Protein AF-A0A519LJN2-F1 (afdb_monomer_lite)

Structure (mmCIF, N/CA/C/O backbone):
data_AF-A0A519LJN2-F1
#
_entry.id   AF-A0A519LJN2-F1
#
loop_
_atom_site.group_PDB
_atom_site.id
_atom_site.type_symbol
_atom_site.label_atom_id
_atom_site.label_alt_id
_atom_site.label_comp_id
_atom_site.label_asym_id
_atom_site.label_entity_id
_atom_site.label_seq_id
_atom_site.pdbx_PDB_ins_code
_atom_site.Cartn_x
_atom_site.Cartn_y
_atom_site.Cartn_z
_atom_site.occupancy
_atom_site.B_iso_or_equiv
_atom_site.auth_seq_id
_atom_site.auth_comp_id
_atom_site.auth_asym_id
_atom_site.auth_atom_id
_atom_site.pdbx_PDB_model_num
ATOM 1 N N . MET A 1 1 ? 4.379 11.701 -4.597 1.00 75.94 1 MET A N 1
ATOM 2 C CA . MET A 1 1 ? 5.854 11.558 -4.700 1.00 75.94 1 MET A CA 1
ATOM 3 C C . MET A 1 1 ? 6.206 10.820 -5.997 1.00 75.94 1 MET A C 1
ATOM 5 O O . MET A 1 1 ? 5.349 10.102 -6.510 1.00 75.94 1 MET A O 1
ATOM 9 N N . VAL A 1 2 ? 7.403 11.020 -6.559 1.00 85.44 2 VAL A N 1
ATOM 10 C CA . VAL A 1 2 ? 7.929 10.294 -7.739 1.00 85.44 2 VAL A CA 1
ATOM 11 C C . VAL A 1 2 ? 9.341 9.817 -7.400 1.00 85.44 2 VAL A C 1
ATOM 13 O O . VAL A 1 2 ? 10.089 10.560 -6.765 1.00 85.44 2 VAL A O 1
ATOM 16 N N . TYR A 1 3 ? 9.706 8.601 -7.812 1.00 92.69 3 TYR A N 1
ATOM 17 C CA . TYR A 1 3 ? 11.003 7.995 -7.499 1.00 92.69 3 TYR A CA 1
ATOM 18 C C . TYR A 1 3 ? 11.861 7.794 -8.744 1.00 92.69 3 TYR A C 1
ATOM 20 O O . TYR A 1 3 ? 11.364 7.599 -9.848 1.00 92.69 3 TYR A O 1
ATOM 28 N N . SER A 1 4 ? 13.179 7.798 -8.543 1.00 90.88 4 SER A N 1
ATOM 29 C CA . SER A 1 4 ? 14.173 7.634 -9.611 1.00 90.88 4 SER A CA 1
ATOM 30 C C . SER A 1 4 ? 14.396 6.185 -10.058 1.00 90.88 4 SER A C 1
ATOM 32 O O . SER A 1 4 ? 15.115 5.966 -11.027 1.00 90.88 4 SER A O 1
ATOM 34 N N . SER A 1 5 ? 13.834 5.185 -9.369 1.00 93.12 5 SER A N 1
ATOM 35 C CA . SER A 1 5 ? 14.003 3.775 -9.741 1.00 93.12 5 SER A CA 1
ATOM 36 C C . SER A 1 5 ? 12.831 2.895 -9.305 1.00 93.12 5 SER A C 1
ATOM 38 O O . SER A 1 5 ? 12.086 3.234 -8.381 1.00 93.12 5 SER A O 1
ATOM 40 N N . ILE A 1 6 ? 12.707 1.724 -9.944 1.00 94.38 6 ILE A N 1
ATOM 41 C CA . ILE A 1 6 ? 11.724 0.692 -9.578 1.00 94.38 6 ILE A CA 1
ATOM 42 C C . ILE A 1 6 ? 11.930 0.254 -8.124 1.00 94.38 6 ILE A C 1
ATOM 44 O O . ILE A 1 6 ? 10.975 0.276 -7.358 1.00 94.38 6 ILE A O 1
ATOM 48 N N . SER A 1 7 ? 13.166 -0.048 -7.706 1.00 94.25 7 SER A N 1
ATOM 49 C CA . SER A 1 7 ? 13.447 -0.488 -6.330 1.00 94.25 7 SER A CA 1
ATOM 50 C C . SER A 1 7 ? 13.048 0.554 -5.281 1.00 94.25 7 SER A C 1
ATOM 52 O O . SER A 1 7 ? 12.453 0.194 -4.271 1.00 94.25 7 SER A O 1
ATOM 54 N N . LYS A 1 8 ? 13.301 1.849 -5.529 1.00 93.69 8 LYS A N 1
ATOM 55 C CA . LYS A 1 8 ? 12.856 2.928 -4.625 1.00 93.69 8 LYS A CA 1
ATOM 56 C C . LYS A 1 8 ? 11.333 3.043 -4.577 1.00 93.69 8 LYS A C 1
ATOM 58 O O . LYS A 1 8 ? 10.774 3.284 -3.515 1.00 93.69 8 LYS A O 1
ATOM 63 N N . THR A 1 9 ? 10.673 2.847 -5.717 1.00 95.81 9 THR A N 1
ATOM 64 C CA . THR A 1 9 ? 9.207 2.858 -5.787 1.00 95.81 9 THR A CA 1
ATOM 65 C C . THR A 1 9 ? 8.611 1.683 -5.007 1.00 95.81 9 THR A C 1
ATOM 67 O O . THR A 1 9 ? 7.670 1.878 -4.248 1.00 95.81 9 THR A O 1
ATOM 70 N N . LEU A 1 10 ? 9.182 0.480 -5.139 1.00 95.75 10 LEU A N 1
ATOM 71 C CA . LEU A 1 10 ? 8.754 -0.709 -4.394 1.00 95.75 10 LEU A CA 1
ATOM 72 C C . LEU A 1 10 ? 8.969 -0.558 -2.885 1.00 95.75 10 LEU A C 1
ATOM 74 O O . LEU A 1 10 ? 8.069 -0.892 -2.120 1.00 95.75 10 LEU A O 1
ATOM 78 N N . LEU A 1 11 ? 10.118 -0.015 -2.464 1.00 95.44 11 LEU A N 1
ATOM 79 C CA . LEU A 1 11 ? 10.386 0.263 -1.052 1.00 95.44 11 LEU A CA 1
ATOM 80 C C . LEU A 1 11 ? 9.344 1.222 -0.472 1.00 95.44 11 LEU A C 1
ATOM 82 O O . LEU A 1 11 ? 8.806 0.955 0.593 1.00 95.44 11 LEU A O 1
ATOM 86 N N . HIS A 1 12 ? 8.995 2.286 -1.196 1.00 95.06 12 HIS A N 1
ATOM 87 C CA . HIS A 1 12 ? 7.967 3.221 -0.737 1.00 95.06 12 HIS A CA 1
ATOM 88 C C . HIS A 1 12 ? 6.575 2.587 -0.629 1.00 95.06 12 HIS A C 1
ATOM 90 O O . HIS A 1 12 ? 5.853 2.854 0.332 1.00 95.06 12 HIS A O 1
ATOM 96 N N . ILE A 1 13 ? 6.187 1.739 -1.592 1.00 96.25 13 ILE A N 1
ATOM 97 C CA . ILE A 1 13 ? 4.922 0.991 -1.498 1.00 96.25 13 ILE A CA 1
ATOM 98 C C . ILE A 1 13 ? 4.939 0.128 -0.232 1.00 96.25 13 ILE A C 1
ATOM 100 O O . ILE A 1 13 ? 3.992 0.186 0.545 1.00 96.25 13 ILE A O 1
ATOM 104 N N . TRP A 1 14 ? 6.032 -0.599 0.009 1.00 96.38 14 TRP A N 1
ATOM 105 C CA . TRP A 1 14 ? 6.181 -1.439 1.194 1.00 96.38 14 TRP A CA 1
ATOM 106 C C . TRP A 1 14 ? 6.105 -0.637 2.498 1.00 96.38 14 TRP A C 1
ATOM 108 O O . TRP A 1 14 ? 5.337 -0.989 3.386 1.00 96.38 14 TRP A O 1
ATOM 118 N N . GLU A 1 15 ? 6.845 0.466 2.623 1.00 95.00 15 GLU A N 1
ATOM 119 C CA . GLU A 1 15 ? 6.785 1.317 3.820 1.00 95.00 15 GLU A CA 1
ATOM 120 C C . GLU A 1 15 ? 5.384 1.880 4.060 1.00 95.00 15 GLU A C 1
ATOM 122 O O . GLU A 1 15 ? 4.961 2.011 5.207 1.00 95.00 15 GLU A O 1
ATOM 127 N N . THR A 1 16 ? 4.658 2.186 2.985 1.00 94.25 16 THR A N 1
ATOM 128 C CA . THR A 1 16 ? 3.276 2.649 3.086 1.00 94.25 16 THR A CA 1
ATOM 129 C C . THR A 1 16 ? 2.352 1.533 3.580 1.00 94.25 16 THR A C 1
ATOM 131 O O . THR A 1 16 ? 1.523 1.792 4.447 1.00 94.25 16 THR A O 1
ATOM 134 N N . GLU A 1 17 ? 2.493 0.300 3.080 1.00 95.81 17 GLU A N 1
ATOM 135 C CA . GLU A 1 17 ? 1.712 -0.852 3.563 1.00 95.81 17 GLU A CA 1
ATOM 136 C C . GLU A 1 17 ? 1.995 -1.150 5.043 1.00 95.81 17 GLU A C 1
ATOM 138 O O . GLU A 1 17 ? 1.054 -1.318 5.817 1.00 95.81 17 GLU A O 1
ATOM 143 N N . GLU A 1 18 ? 3.260 -1.116 5.469 1.00 95.44 18 GLU A N 1
ATOM 144 C CA . GLU A 1 18 ? 3.644 -1.321 6.874 1.00 95.44 18 GLU A CA 1
ATOM 145 C C . GLU A 1 18 ? 3.102 -0.219 7.793 1.00 95.44 18 GLU A C 1
ATOM 147 O O . GLU A 1 18 ? 2.663 -0.509 8.904 1.00 95.44 18 GLU A O 1
ATOM 152 N N . TYR A 1 19 ? 3.107 1.036 7.334 1.00 94.00 19 TYR A N 1
ATOM 153 C CA . TYR A 1 19 ? 2.519 2.151 8.074 1.00 94.00 19 TYR A CA 1
ATOM 154 C C . TYR A 1 19 ? 1.015 1.952 8.282 1.00 94.00 19 TYR A C 1
ATOM 156 O O . TYR A 1 19 ? 0.521 2.054 9.401 1.00 94.00 19 TYR A O 1
ATOM 164 N N . TRP A 1 20 ? 0.273 1.631 7.221 1.00 93.38 20 TRP A N 1
ATOM 165 C CA . TRP A 1 20 ? -1.170 1.426 7.345 1.00 93.38 20 TRP A CA 1
ATOM 166 C C . TRP A 1 20 ? -1.511 0.182 8.154 1.00 93.38 20 TRP A C 1
ATOM 168 O O . TRP A 1 20 ? -2.432 0.228 8.964 1.00 93.38 20 TRP A O 1
ATOM 178 N N . TYR A 1 21 ? -0.739 -0.896 8.013 1.00 94.69 21 TYR A N 1
ATOM 179 C CA . TYR A 1 21 ? -0.868 -2.056 8.888 1.00 94.69 21 TYR A CA 1
ATOM 180 C C . TYR A 1 21 ? -0.691 -1.664 10.359 1.00 94.69 21 TYR A C 1
ATOM 182 O O . TYR A 1 21 ? -1.496 -2.073 11.190 1.00 94.69 21 TYR A O 1
ATOM 190 N N . SER A 1 22 ? 0.306 -0.837 10.689 1.00 93.31 22 SER A N 1
ATOM 191 C CA . SER A 1 22 ? 0.541 -0.422 12.075 1.00 93.31 22 SER A CA 1
ATOM 192 C C . SER A 1 22 ? -0.604 0.418 12.640 1.00 93.31 22 SER A C 1
ATOM 194 O O . SER A 1 22 ? -0.908 0.309 13.823 1.00 93.31 22 SER A O 1
ATOM 196 N N . VAL A 1 23 ? -1.242 1.250 11.811 1.00 91.06 23 VAL A N 1
ATOM 197 C CA . VAL A 1 23 ? -2.428 2.023 12.205 1.00 91.06 23 VAL A CA 1
ATOM 198 C C . VAL A 1 23 ? -3.589 1.085 12.535 1.00 91.06 23 VAL A C 1
ATOM 200 O O . VAL A 1 23 ? -4.243 1.275 13.553 1.00 91.06 23 VAL A O 1
ATOM 203 N N . ILE A 1 24 ? -3.823 0.060 11.710 1.00 91.31 24 ILE A N 1
ATOM 204 C CA . ILE A 1 24 ? -4.936 -0.887 11.893 1.00 91.31 24 ILE A CA 1
ATOM 205 C C . ILE A 1 24 ? -4.688 -1.811 13.087 1.00 91.31 24 ILE A C 1
ATOM 207 O O . ILE A 1 24 ? -5.586 -2.057 13.883 1.00 91.31 24 ILE A O 1
ATOM 211 N N . ALA A 1 25 ? -3.467 -2.327 13.208 1.00 90.38 25 ALA A N 1
ATOM 212 C CA . ALA A 1 25 ? -3.072 -3.256 14.261 1.00 90.38 25 ALA A CA 1
ATOM 213 C C . ALA A 1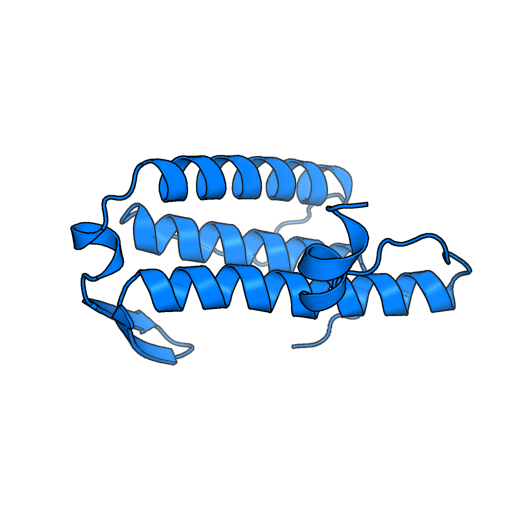 25 ? -2.677 -2.552 15.573 1.00 90.38 25 ALA A C 1
ATOM 215 O O . ALA A 1 25 ? -2.267 -3.224 16.518 1.00 90.38 25 ALA A O 1
ATOM 216 N N . GLU A 1 26 ? -2.751 -1.217 15.614 1.00 89.81 26 GLU A N 1
ATOM 217 C CA . GLU A 1 26 ? -2.333 -0.373 16.740 1.00 89.81 26 GLU A CA 1
ATOM 218 C C . GLU A 1 26 ? -0.895 -0.677 17.220 1.00 89.81 26 GLU A C 1
ATOM 220 O O . GLU A 1 26 ? -0.588 -0.681 18.414 1.00 89.81 26 GLU A O 1
ATOM 225 N N . THR A 1 27 ? 0.019 -0.936 16.279 1.00 90.25 27 THR A N 1
ATOM 226 C CA . THR A 1 27 ? 1.435 -1.216 16.562 1.00 90.25 27 THR A CA 1
ATOM 227 C C . THR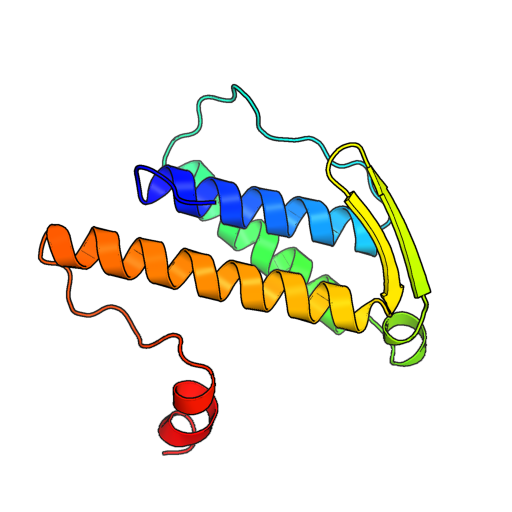 A 1 27 ? 2.331 -0.019 16.253 1.00 90.25 27 THR A C 1
ATOM 229 O O . THR A 1 27 ? 1.978 0.887 15.499 1.00 90.25 27 THR A O 1
ATOM 232 N N . ALA A 1 28 ? 3.552 -0.034 16.794 1.00 88.06 28 ALA A N 1
ATOM 233 C CA . ALA A 1 28 ? 4.572 0.934 16.411 1.00 88.06 28 ALA A CA 1
ATOM 234 C C . ALA A 1 28 ? 4.949 0.783 14.926 1.00 88.06 28 ALA A C 1
ATOM 236 O O . ALA A 1 28 ? 5.021 -0.332 14.403 1.00 88.06 28 ALA A O 1
ATOM 237 N N . PHE A 1 29 ? 5.217 1.911 14.267 1.00 89.25 29 PHE A N 1
ATOM 238 C CA . PHE A 1 29 ? 5.780 1.960 12.922 1.00 89.25 29 PHE A CA 1
ATOM 239 C C . PHE A 1 29 ? 7.209 2.481 12.970 1.00 89.25 29 PHE A C 1
ATOM 241 O O . PHE A 1 29 ? 7.470 3.558 13.508 1.00 89.25 29 PHE A O 1
ATOM 248 N N . GLU A 1 30 ? 8.115 1.749 12.333 1.00 85.19 30 GLU A N 1
ATOM 249 C CA . GLU A 1 30 ? 9.491 2.173 12.121 1.00 85.19 30 GLU A CA 1
ATOM 250 C C . GLU A 1 30 ? 9.750 2.323 10.622 1.00 85.19 30 GLU A C 1
ATOM 252 O O . GLU A 1 30 ? 9.637 1.370 9.840 1.00 85.19 30 GLU A O 1
ATOM 257 N N . ARG A 1 31 ? 10.101 3.546 10.213 1.00 83.25 31 ARG A N 1
ATOM 258 C CA . ARG A 1 31 ? 10.493 3.832 8.834 1.00 83.25 31 ARG A CA 1
ATOM 259 C C . ARG A 1 31 ? 11.839 3.168 8.538 1.00 83.25 31 ARG A C 1
ATOM 261 O O . ARG A 1 31 ? 12.754 3.223 9.357 1.00 83.25 31 ARG A O 1
ATOM 268 N N . LYS A 1 32 ? 11.998 2.606 7.341 1.00 80.94 32 LYS A N 1
ATOM 269 C CA . LYS A 1 32 ? 13.221 1.918 6.897 1.00 80.94 32 LYS A CA 1
ATOM 270 C C . LYS A 1 32 ? 14.212 2.912 6.283 1.00 80.94 32 LYS A C 1
ATOM 272 O O . LYS A 1 32 ? 14.823 2.660 5.245 1.00 80.94 32 LYS A O 1
ATOM 277 N N . GLU A 1 33 ? 14.374 4.066 6.926 1.00 70.88 33 GLU A N 1
ATOM 278 C CA . GLU A 1 33 ? 15.268 5.121 6.457 1.00 70.88 33 GLU A CA 1
ATOM 279 C C . GLU A 1 33 ? 16.730 4.717 6.699 1.00 70.88 33 GLU A C 1
ATOM 281 O O . GLU A 1 33 ? 17.080 4.219 7.766 1.00 70.88 33 GLU A O 1
ATOM 286 N N . ASN A 1 34 ? 17.598 4.926 5.705 1.00 68.56 34 ASN A N 1
ATOM 287 C CA . ASN A 1 34 ? 19.035 4.607 5.761 1.00 68.56 34 ASN A CA 1
ATOM 288 C C . ASN A 1 34 ? 19.398 3.113 5.904 1.00 68.56 34 ASN A C 1
ATOM 290 O O . ASN A 1 34 ? 20.557 2.792 6.170 1.00 68.56 34 ASN A O 1
ATOM 294 N N . VAL A 1 35 ? 18.459 2.190 5.670 1.00 78.25 35 VAL A N 1
ATOM 295 C CA . VAL A 1 35 ? 18.755 0.750 5.624 1.00 78.25 35 VAL A CA 1
ATOM 296 C C . VAL A 1 35 ? 19.186 0.354 4.210 1.00 78.25 35 VAL A C 1
ATOM 298 O O . VAL A 1 35 ? 18.456 0.556 3.238 1.00 78.25 35 VAL A O 1
ATOM 301 N N . ALA A 1 36 ? 20.382 -0.223 4.077 1.00 85.25 36 ALA A N 1
ATOM 302 C CA . ALA A 1 36 ? 20.876 -0.741 2.805 1.00 85.25 36 ALA A CA 1
ATOM 303 C C . ALA A 1 36 ? 20.219 -2.095 2.489 1.00 85.25 36 ALA A C 1
ATOM 305 O O . ALA A 1 36 ? 20.743 -3.143 2.852 1.00 85.25 36 ALA A O 1
ATOM 306 N N . LEU A 1 37 ? 19.061 -2.057 1.825 1.00 90.19 37 LEU A N 1
ATOM 307 C CA . LEU A 1 37 ? 18.316 -3.246 1.404 1.00 90.19 37 LEU A CA 1
ATOM 308 C C . LEU A 1 37 ? 18.605 -3.598 -0.057 1.00 90.19 37 LEU A C 1
ATOM 310 O O . LEU A 1 37 ? 18.629 -2.733 -0.939 1.00 90.19 37 LEU A O 1
ATOM 314 N N . SER A 1 38 ? 18.767 -4.886 -0.335 1.00 94.12 38 SER A N 1
ATOM 315 C CA . SER A 1 38 ? 18.789 -5.418 -1.694 1.00 94.12 38 SER A CA 1
ATOM 316 C C . SER A 1 38 ? 17.394 -5.386 -2.329 1.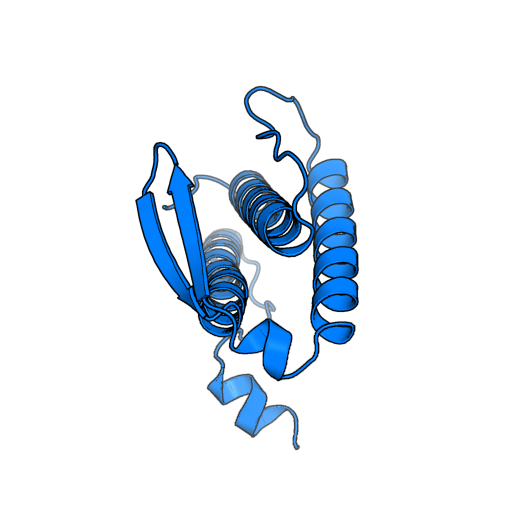00 94.12 38 SER A C 1
ATOM 318 O O . SER A 1 38 ? 16.365 -5.422 -1.654 1.00 94.12 38 SER A O 1
ATOM 320 N N . THR A 1 39 ? 17.334 -5.395 -3.666 1.00 92.00 39 THR A N 1
ATOM 321 C CA . THR A 1 39 ? 16.055 -5.491 -4.396 1.00 92.00 39 THR A CA 1
ATOM 322 C C . THR A 1 39 ? 15.262 -6.745 -4.010 1.00 92.00 39 THR A C 1
ATOM 324 O O . THR A 1 39 ? 14.034 -6.705 -3.997 1.00 92.00 39 THR A O 1
ATOM 327 N N . ARG A 1 40 ? 15.949 -7.846 -3.670 1.00 95.06 40 ARG A N 1
ATOM 328 C CA . ARG A 1 40 ? 15.307 -9.088 -3.229 1.00 95.06 40 ARG A CA 1
ATOM 329 C C . ARG A 1 40 ? 14.604 -8.904 -1.885 1.00 95.06 40 ARG A C 1
ATOM 331 O O . ARG A 1 40 ? 13.434 -9.246 -1.784 1.00 95.06 40 ARG A O 1
ATOM 338 N N . GLU A 1 41 ? 15.287 -8.320 -0.904 1.00 95.88 41 GLU A N 1
ATOM 339 C CA . GLU A 1 41 ? 14.708 -8.046 0.419 1.00 95.88 41 GLU A CA 1
ATOM 340 C C . GLU A 1 41 ? 13.519 -7.088 0.328 1.00 95.88 41 GLU A C 1
ATOM 342 O O . GLU A 1 41 ? 12.506 -7.309 0.982 1.00 95.88 41 GLU A O 1
ATOM 347 N N . ILE A 1 42 ? 13.605 -6.062 -0.527 1.00 96.00 42 ILE A N 1
ATOM 348 C CA . ILE A 1 42 ? 12.486 -5.139 -0.773 1.00 96.00 42 ILE A CA 1
ATOM 349 C C . ILE A 1 42 ? 11.274 -5.894 -1.326 1.00 96.00 42 ILE A C 1
ATOM 351 O O . ILE A 1 42 ? 10.150 -5.674 -0.882 1.00 96.00 42 ILE A O 1
ATOM 355 N N . PHE A 1 43 ? 11.488 -6.780 -2.299 1.00 95.00 43 PHE A N 1
ATOM 356 C CA . PHE A 1 43 ? 10.398 -7.521 -2.926 1.00 95.00 43 PHE A CA 1
ATOM 357 C C . PHE A 1 43 ? 9.770 -8.549 -1.977 1.00 95.00 43 PHE A C 1
ATOM 359 O O . PHE A 1 43 ? 8.548 -8.628 -1.880 1.00 95.00 43 PHE A O 1
ATOM 366 N N . GLU A 1 44 ? 10.589 -9.305 -1.243 1.00 97.06 44 GLU A N 1
ATOM 367 C CA . GLU A 1 44 ? 10.117 -10.262 -0.235 1.00 97.06 44 GLU A CA 1
ATOM 368 C C . GLU A 1 44 ? 9.381 -9.549 0.907 1.00 97.06 44 GLU A C 1
ATOM 370 O O . GLU A 1 44 ? 8.305 -9.989 1.311 1.00 97.06 44 GLU A O 1
ATOM 375 N N . GLY A 1 45 ? 9.915 -8.420 1.376 1.00 96.25 45 GLY A N 1
ATOM 376 C CA . GLY A 1 45 ? 9.292 -7.584 2.396 1.00 96.25 45 GLY A CA 1
ATOM 377 C C . GLY A 1 45 ? 7.937 -7.034 1.962 1.00 96.25 45 GLY A C 1
ATOM 378 O O . GLY A 1 45 ? 6.964 -7.159 2.706 1.00 96.25 45 GLY A O 1
ATOM 379 N N . LEU A 1 46 ? 7.846 -6.512 0.734 1.00 96.50 46 LEU A N 1
ATOM 380 C CA . LEU A 1 46 ? 6.583 -6.057 0.155 1.00 96.50 46 LEU A CA 1
ATOM 381 C C . LEU A 1 46 ? 5.552 -7.191 0.103 1.00 96.50 46 LEU A C 1
ATOM 383 O O . LEU A 1 46 ? 4.437 -7.014 0.577 1.00 96.50 46 LEU A O 1
ATOM 387 N N . LEU A 1 47 ? 5.915 -8.369 -0.415 1.00 97.25 47 LEU A N 1
ATOM 388 C CA . LEU A 1 47 ? 4.987 -9.504 -0.497 1.00 97.25 47 LEU A CA 1
ATOM 389 C C . LEU A 1 47 ? 4.487 -9.958 0.881 1.00 97.25 47 LEU A C 1
ATOM 391 O O . LEU A 1 47 ? 3.304 -10.277 1.041 1.00 97.25 47 LEU A O 1
ATOM 395 N N . GLN A 1 48 ? 5.372 -9.982 1.878 1.00 97.12 48 GLN A N 1
ATOM 396 C CA . GLN A 1 48 ? 5.002 -10.314 3.253 1.00 97.12 48 GLN A CA 1
ATOM 397 C C . GLN A 1 48 ? 4.055 -9.265 3.842 1.00 97.12 48 GLN A C 1
ATOM 399 O O . GLN A 1 48 ? 3.049 -9.634 4.447 1.00 97.12 48 GLN A O 1
ATOM 404 N N . SER A 1 49 ? 4.344 -7.978 3.640 1.00 95.94 49 SER A N 1
ATOM 405 C CA . SER A 1 49 ? 3.497 -6.874 4.103 1.00 95.94 49 SER A CA 1
ATOM 406 C C . SER A 1 49 ? 2.112 -6.919 3.462 1.00 95.94 49 SER A C 1
ATOM 408 O O . SER A 1 49 ? 1.109 -6.934 4.172 1.00 95.94 49 SER A O 1
ATOM 410 N N . SER A 1 50 ? 2.046 -7.096 2.139 1.00 96.75 50 SER A N 1
ATOM 411 C CA . SER A 1 50 ? 0.787 -7.233 1.405 1.00 96.75 50 SER A CA 1
ATOM 412 C C . SER A 1 50 ? -0.050 -8.410 1.914 1.00 96.75 50 SER A C 1
ATOM 414 O O . SER A 1 50 ? -1.270 -8.296 2.028 1.00 96.75 50 SER A O 1
ATOM 416 N N . THR A 1 51 ? 0.590 -9.538 2.246 1.00 97.06 51 THR A N 1
ATOM 417 C CA . THR A 1 51 ? -0.097 -10.713 2.813 1.00 97.06 51 THR A CA 1
ATOM 418 C C . THR A 1 51 ? -0.683 -10.391 4.187 1.00 97.06 51 THR A C 1
ATOM 420 O O . THR A 1 51 ? -1.879 -10.589 4.393 1.00 97.06 51 THR A O 1
ATOM 423 N N . LYS A 1 52 ? 0.122 -9.818 5.091 1.00 95.06 52 LYS A N 1
ATOM 424 C CA . LYS A 1 52 ? -0.318 -9.424 6.440 1.00 95.06 52 LYS A CA 1
ATOM 425 C C . LYS A 1 52 ? -1.457 -8.410 6.400 1.00 95.06 52 LYS A C 1
ATOM 427 O O . LYS A 1 52 ? -2.447 -8.568 7.108 1.00 95.06 52 LYS A O 1
ATOM 432 N N . LEU A 1 53 ? -1.339 -7.387 5.554 1.00 95.50 53 LEU A N 1
ATOM 433 C CA . LEU A 1 53 ? -2.365 -6.362 5.394 1.00 95.50 53 LEU A CA 1
ATOM 434 C C . LEU A 1 53 ? -3.665 -6.970 4.857 1.00 95.50 53 LEU A C 1
ATOM 436 O O . LEU A 1 53 ? -4.735 -6.686 5.385 1.00 95.50 53 LEU A O 1
ATOM 440 N N . ALA A 1 54 ? -3.587 -7.855 3.861 1.00 96.06 54 ALA A N 1
ATOM 441 C CA . ALA A 1 54 ? -4.764 -8.535 3.329 1.00 96.06 54 ALA A CA 1
ATOM 442 C C . ALA A 1 54 ? -5.445 -9.447 4.364 1.00 96.06 54 ALA A C 1
ATOM 444 O O . ALA A 1 54 ? -6.672 -9.522 4.391 1.00 96.06 54 ALA A O 1
ATOM 445 N N . GLU A 1 55 ? -4.679 -10.151 5.198 1.00 96.31 55 GLU A N 1
ATOM 446 C CA . GLU A 1 55 ? -5.215 -10.968 6.296 1.00 96.31 55 GLU A CA 1
ATOM 447 C C . GLU A 1 55 ? -5.886 -10.105 7.366 1.00 96.31 55 GLU A C 1
ATOM 449 O O . GLU A 1 55 ? -7.013 -10.398 7.760 1.00 96.31 55 GLU A O 1
ATOM 454 N N . CYS A 1 56 ? -5.243 -9.004 7.757 1.00 93.88 56 CYS A N 1
ATOM 455 C CA . CYS A 1 56 ? -5.782 -8.042 8.712 1.00 93.88 56 CYS A CA 1
ATOM 456 C C . CYS A 1 56 ? -7.093 -7.420 8.214 1.00 93.88 56 CYS A C 1
ATOM 458 O O . CYS A 1 56 ? -8.083 -7.411 8.937 1.00 93.88 56 CYS A O 1
ATOM 460 N N . ILE A 1 57 ? -7.155 -6.995 6.947 1.00 94.38 57 ILE A N 1
ATOM 461 C CA . ILE A 1 57 ? -8.383 -6.444 6.355 1.00 94.38 57 ILE A CA 1
ATOM 462 C C . ILE A 1 57 ? -9.521 -7.471 6.374 1.00 94.38 57 ILE A C 1
ATOM 464 O O . ILE A 1 57 ? -10.660 -7.120 6.664 1.00 94.38 57 ILE A O 1
ATOM 468 N N . LYS A 1 58 ? -9.232 -8.747 6.088 1.00 95.75 58 LYS A N 1
ATOM 469 C CA . LYS A 1 58 ? -10.246 -9.815 6.089 1.00 95.75 58 LYS A CA 1
ATOM 470 C C . LYS A 1 58 ? -10.803 -10.125 7.476 1.00 95.75 58 LYS A C 1
ATOM 472 O O . LYS A 1 58 ? -11.881 -10.708 7.548 1.00 95.75 58 LYS A O 1
ATOM 477 N N . SER A 1 59 ? -10.077 -9.803 8.546 1.00 95.50 59 SER A N 1
ATOM 478 C CA . SER A 1 59 ? -10.561 -10.013 9.913 1.00 95.50 59 SER A CA 1
ATOM 479 C C . SER A 1 59 ? -11.449 -8.884 10.435 1.00 95.50 59 SER A C 1
ATOM 481 O O . SER A 1 59 ? -12.063 -9.071 11.479 1.00 95.50 59 SER A O 1
ATOM 483 N N . LEU A 1 60 ? -11.524 -7.745 9.737 1.00 96.25 60 LEU A N 1
ATOM 484 C CA . LEU A 1 60 ? -12.308 -6.590 10.176 1.00 96.25 60 LEU A CA 1
ATOM 485 C C . LEU A 1 60 ? -13.809 -6.804 9.947 1.00 96.25 60 LEU A C 1
ATOM 487 O O . LEU A 1 60 ? -14.244 -7.248 8.882 1.00 96.25 60 LEU A O 1
ATOM 491 N N . SER A 1 61 ? -14.602 -6.418 10.936 1.00 97.38 61 SER A N 1
ATOM 492 C CA . SER A 1 61 ? -16.055 -6.281 10.848 1.00 97.38 61 SER A CA 1
ATOM 493 C C . SER A 1 61 ? -16.479 -4.954 10.201 1.00 97.38 61 SER A C 1
ATOM 495 O O . SER A 1 61 ? -15.703 -4.004 10.107 1.00 97.38 61 SER A O 1
ATOM 497 N N . GLU A 1 62 ? -17.744 -4.851 9.781 1.00 97.00 62 GLU A N 1
ATOM 498 C CA . GLU A 1 62 ? -18.307 -3.597 9.246 1.00 97.00 62 GLU A CA 1
ATOM 499 C C . GLU A 1 62 ? -18.281 -2.447 10.267 1.00 97.00 62 GLU A C 1
ATOM 501 O O . GLU A 1 62 ? -18.085 -1.288 9.894 1.00 97.00 62 GLU A O 1
ATOM 506 N N . GLU A 1 63 ? -18.442 -2.762 11.556 1.00 97.56 63 GLU A N 1
ATOM 507 C CA . GLU A 1 63 ? -18.339 -1.786 12.643 1.00 97.56 63 GLU A CA 1
ATOM 508 C C . GLU A 1 63 ? -16.912 -1.237 12.750 1.00 97.56 63 GLU A C 1
ATOM 510 O O . GLU A 1 63 ? -16.720 -0.022 12.779 1.00 97.56 63 GLU A O 1
ATOM 515 N N . GLU A 1 64 ? -15.903 -2.114 12.719 1.00 96.38 64 GLU A N 1
ATOM 516 C CA . GLU A 1 64 ? -14.494 -1.705 12.725 1.00 96.38 64 GLU A CA 1
ATOM 517 C C . GLU A 1 64 ? -14.133 -0.875 11.490 1.00 96.38 64 GLU A C 1
ATOM 519 O O . GLU A 1 64 ? -13.429 0.126 11.609 1.00 96.38 64 GLU A O 1
ATOM 524 N N . LEU A 1 65 ? -14.655 -1.237 10.314 1.00 96.75 65 LEU A N 1
ATOM 525 C CA . LEU A 1 65 ? -14.455 -0.475 9.078 1.00 96.75 65 LEU A CA 1
ATOM 526 C C . LEU A 1 65 ? -15.062 0.934 9.142 1.00 96.75 65 LEU A C 1
ATOM 528 O O . LEU A 1 65 ? -14.523 1.858 8.530 1.00 96.75 65 LEU A O 1
ATOM 532 N N . SER A 1 66 ? -16.157 1.100 9.884 1.00 97.62 66 SER A N 1
ATOM 533 C CA . SER A 1 66 ? -16.879 2.371 10.020 1.00 97.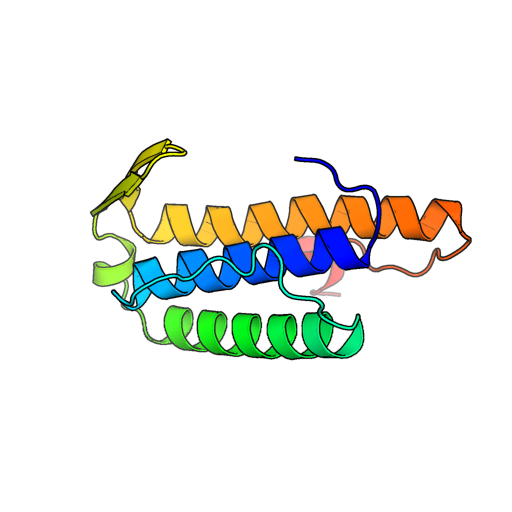62 66 SER A CA 1
ATOM 534 C C . SER A 1 66 ? -16.340 3.258 11.147 1.00 97.62 66 SER A C 1
ATOM 536 O O . SER A 1 66 ? -16.700 4.432 11.227 1.00 97.62 66 SER A O 1
ATOM 538 N N . LYS A 1 67 ? -15.485 2.719 12.025 1.00 96.56 67 LYS A N 1
ATOM 539 C CA . LYS A 1 67 ? -14.899 3.456 13.147 1.00 96.56 67 LYS A CA 1
ATOM 540 C C . LYS A 1 67 ? -13.991 4.573 12.634 1.00 96.56 67 LYS A C 1
ATOM 542 O O . LYS A 1 67 ? -13.080 4.331 11.843 1.00 96.56 67 LYS A O 1
ATOM 547 N N . GLU A 1 68 ? -14.213 5.787 13.131 1.00 96.81 68 GLU A N 1
ATOM 548 C CA . GLU A 1 68 ? -13.326 6.917 12.864 1.00 96.81 68 GLU A CA 1
ATOM 549 C C . GLU A 1 68 ? -11.995 6.734 13.597 1.00 96.81 68 GLU A C 1
ATOM 551 O O . GLU A 1 68 ? -11.948 6.461 14.801 1.00 96.81 68 GLU A O 1
ATOM 556 N N . ILE A 1 69 ? -10.900 6.874 12.854 1.00 94.12 69 ILE A N 1
ATOM 557 C CA . ILE A 1 69 ? -9.545 6.821 13.393 1.00 94.12 69 ILE A CA 1
ATOM 558 C C . ILE A 1 69 ? -8.902 8.184 13.168 1.00 94.12 69 ILE A C 1
ATOM 560 O O . ILE A 1 69 ? -8.681 8.619 12.030 1.00 94.12 69 ILE A O 1
ATOM 564 N N . LYS A 1 70 ? -8.570 8.849 14.276 1.00 94.62 70 LYS A N 1
ATOM 565 C CA . LYS A 1 70 ? -7.762 10.061 14.261 1.00 94.62 70 LYS A CA 1
ATOM 566 C C . LYS A 1 70 ? -6.289 9.694 14.106 1.00 94.62 70 LYS A C 1
ATOM 568 O O . LYS A 1 70 ? -5.727 8.971 14.925 1.00 94.62 70 LYS A O 1
ATOM 573 N N . ILE A 1 71 ? -5.655 10.247 13.081 1.00 91.06 71 ILE A N 1
ATOM 574 C CA . ILE A 1 71 ? -4.224 10.131 12.827 1.00 91.06 71 ILE A CA 1
ATOM 575 C C . ILE A 1 71 ? -3.618 11.523 12.917 1.00 91.06 71 ILE A C 1
ATOM 577 O O . ILE A 1 71 ? -4.079 12.461 12.268 1.00 91.06 71 ILE A O 1
ATOM 581 N N . GLU A 1 72 ? -2.557 11.645 13.704 1.00 91.06 72 GLU A N 1
ATOM 582 C CA . GLU A 1 72 ? -1.795 12.878 13.848 1.00 91.06 72 GLU A CA 1
ATOM 583 C C . GLU A 1 72 ? -0.308 12.527 13.824 1.00 91.06 72 GLU A C 1
ATOM 585 O O . GLU A 1 72 ? 0.195 11.799 14.681 1.00 91.06 72 GLU A O 1
ATOM 590 N N . ASN A 1 73 ? 0.389 12.975 12.786 1.00 84.62 73 ASN A N 1
ATOM 591 C CA . ASN A 1 73 ? 1.814 12.728 12.598 1.00 84.62 73 ASN A CA 1
ATOM 592 C C . ASN A 1 73 ? 2.471 13.938 11.900 1.00 84.62 73 ASN A C 1
ATOM 594 O O . ASN A 1 73 ? 1.769 14.848 11.456 1.00 84.62 73 ASN A O 1
ATOM 598 N N . PRO A 1 74 ? 3.810 13.978 11.763 1.00 86.00 74 PRO A N 1
ATOM 599 C CA . PRO A 1 74 ? 4.497 15.123 11.157 1.00 86.00 74 PRO A CA 1
ATOM 600 C C . PRO A 1 74 ? 4.133 15.420 9.692 1.00 86.00 74 PRO A C 1
ATOM 602 O O . PRO A 1 74 ? 4.494 16.480 9.184 1.00 86.00 74 PRO A O 1
ATOM 605 N N . TRP A 1 75 ? 3.480 14.493 8.988 1.00 81.25 75 TRP A N 1
ATOM 606 C CA . TRP A 1 75 ? 3.137 14.619 7.571 1.00 81.25 75 TRP A CA 1
ATOM 607 C C . TRP A 1 75 ? 1.693 15.067 7.344 1.00 81.25 75 TRP A C 1
ATOM 609 O O . TRP A 1 75 ? 1.432 15.744 6.349 1.00 81.25 75 TRP A O 1
ATOM 619 N N . PHE A 1 76 ? 0.760 14.683 8.220 1.00 85.69 76 PHE A N 1
ATOM 620 C CA . PHE A 1 76 ? -0.653 15.039 8.109 1.00 85.69 76 PHE A CA 1
ATOM 621 C C . PHE A 1 76 ? -1.426 14.834 9.420 1.00 85.69 76 PHE A C 1
ATOM 623 O O . PHE A 1 76 ? -1.007 14.100 10.317 1.00 85.69 76 PHE A O 1
ATOM 630 N N . GLN A 1 77 ? -2.609 15.448 9.472 1.00 92.94 77 GLN A N 1
ATOM 631 C CA . GLN A 1 77 ? -3.642 15.172 10.461 1.00 92.94 77 GLN A CA 1
ATOM 632 C C . GLN A 1 77 ? -4.961 14.891 9.737 1.00 92.94 77 GLN A C 1
ATOM 634 O O . GLN A 1 77 ? -5.344 15.644 8.840 1.00 92.94 77 GLN A O 1
ATOM 639 N N . CYS A 1 78 ? -5.654 13.827 10.124 1.00 93.12 78 CYS A N 1
ATOM 640 C CA . CYS A 1 78 ? -6.989 13.509 9.626 1.00 93.12 78 CYS A CA 1
ATOM 641 C C . CYS A 1 78 ? -7.763 12.634 10.616 1.00 93.12 78 CYS A C 1
ATOM 643 O O . CYS A 1 78 ? -7.191 12.036 11.525 1.00 93.12 78 CYS A O 1
ATOM 645 N N . GLU A 1 79 ? -9.076 12.593 10.439 1.00 96.69 79 GLU A N 1
ATOM 646 C CA . GLU A 1 79 ? -10.002 11.756 11.191 1.00 96.69 79 GLU A CA 1
ATOM 647 C C . GLU A 1 79 ? -11.059 11.281 10.197 1.00 96.69 79 GLU A C 1
ATOM 649 O O . GLU A 1 79 ? -11.813 12.086 9.656 1.00 96.69 79 GLU A O 1
ATOM 654 N N . LEU A 1 80 ? -10.996 9.999 9.844 1.00 96.69 80 LEU A N 1
ATOM 655 C CA . LEU A 1 80 ? -11.821 9.366 8.816 1.00 96.69 80 LEU A CA 1
ATOM 656 C C . LEU A 1 80 ? -12.140 7.925 9.241 1.00 96.69 80 LEU A C 1
ATOM 658 O O . LEU A 1 80 ? -11.378 7.351 10.030 1.00 96.69 80 LEU A O 1
ATOM 662 N N . PRO A 1 81 ? -13.213 7.317 8.705 1.00 97.25 81 PRO A N 1
ATOM 663 C CA . PRO A 1 81 ? -13.473 5.892 8.866 1.00 97.25 81 PRO A CA 1
ATOM 664 C C . PRO A 1 81 ? -12.300 5.039 8.384 1.00 97.25 81 PRO A C 1
ATOM 666 O O . PRO A 1 81 ? -11.650 5.366 7.384 1.00 97.25 81 PRO A O 1
ATOM 669 N N . LEU A 1 82 ? -12.059 3.907 9.047 1.00 95.94 82 LEU A N 1
ATOM 670 C CA . LEU A 1 82 ? -10.996 2.979 8.665 1.00 95.94 82 LEU A CA 1
ATOM 671 C C . LEU A 1 82 ? -11.081 2.561 7.184 1.00 95.94 82 LEU A C 1
ATOM 673 O O . LEU A 1 82 ? -10.055 2.461 6.509 1.00 95.94 82 LEU A O 1
ATOM 677 N N . SER A 1 83 ? -12.287 2.390 6.643 1.00 96.94 83 SER A N 1
ATOM 678 C CA . SER A 1 83 ? -12.503 2.071 5.226 1.00 96.94 83 SER A CA 1
ATOM 679 C C . SER A 1 83 ? -11.865 3.074 4.254 1.00 96.94 83 SER A C 1
ATOM 681 O O . SER A 1 83 ? -11.341 2.664 3.217 1.00 96.94 83 SER A O 1
ATOM 683 N N . GLU A 1 84 ? -11.857 4.369 4.581 1.00 97.06 84 GLU A N 1
ATOM 684 C CA . GLU A 1 84 ? -11.255 5.412 3.735 1.00 97.06 84 GLU A CA 1
ATOM 685 C C . GLU A 1 84 ? -9.730 5.278 3.686 1.00 97.06 84 GLU A C 1
ATOM 687 O O . GLU A 1 84 ? -9.101 5.420 2.635 1.00 97.06 84 GLU A O 1
ATOM 692 N N . TYR A 1 85 ? -9.121 4.918 4.813 1.00 94.81 85 TYR A N 1
ATOM 693 C CA . TYR A 1 85 ? -7.692 4.640 4.885 1.00 94.81 85 TYR A CA 1
ATOM 694 C C . TYR A 1 85 ? -7.297 3.377 4.116 1.00 94.81 85 TYR A C 1
ATOM 696 O O . TYR A 1 85 ? -6.274 3.367 3.422 1.00 94.81 85 TYR A O 1
ATOM 704 N N . LEU A 1 86 ? -8.134 2.337 4.163 1.00 95.38 86 LEU A N 1
ATOM 705 C CA . LEU A 1 86 ? -7.940 1.128 3.360 1.00 95.38 86 LEU A CA 1
ATOM 706 C C . LEU A 1 86 ? -8.029 1.422 1.857 1.00 95.38 86 LEU A C 1
ATOM 708 O O . LEU A 1 86 ? -7.201 0.948 1.074 1.00 95.38 86 LEU A O 1
ATOM 712 N N . LEU A 1 87 ? -8.989 2.250 1.440 1.00 95.25 87 LEU A N 1
ATOM 713 C CA . LEU A 1 87 ? -9.079 2.695 0.052 1.00 95.25 87 LEU A CA 1
ATOM 714 C C . LEU A 1 87 ? -7.832 3.493 -0.352 1.00 95.25 87 LEU A C 1
ATOM 716 O O . LEU A 1 87 ? -7.262 3.259 -1.422 1.00 95.25 87 LEU A O 1
ATOM 720 N N . GLN A 1 88 ? -7.372 4.389 0.521 1.00 93.88 88 GLN A N 1
ATOM 721 C CA . GLN A 1 88 ? -6.181 5.197 0.289 1.00 93.88 88 GLN A CA 1
ATOM 722 C C . GLN A 1 88 ? -4.925 4.341 0.081 1.00 93.88 88 GLN A C 1
ATOM 724 O O . GLN A 1 88 ? -4.203 4.577 -0.889 1.00 93.88 88 GLN A O 1
ATOM 729 N N . VAL A 1 89 ? -4.648 3.341 0.929 1.00 94.88 89 VAL A N 1
ATOM 730 C CA . VAL A 1 89 ? -3.442 2.498 0.774 1.00 94.88 89 VAL A CA 1
ATOM 731 C C . VAL A 1 89 ? -3.461 1.708 -0.537 1.00 94.88 89 VAL A C 1
ATOM 733 O O . VAL A 1 89 ? -2.459 1.682 -1.259 1.00 94.88 89 VAL A O 1
ATOM 736 N N . VAL A 1 90 ? -4.616 1.147 -0.911 1.00 93.88 90 VAL A N 1
ATOM 737 C CA . VAL A 1 90 ? -4.780 0.390 -2.164 1.00 93.88 90 VAL A CA 1
ATOM 738 C C . VAL A 1 90 ? -4.617 1.299 -3.387 1.00 93.88 90 VAL A C 1
ATOM 740 O O . VAL A 1 90 ? -3.899 0.960 -4.339 1.00 93.88 90 VAL A O 1
ATOM 743 N N . ASN A 1 91 ? -5.243 2.477 -3.366 1.00 95.12 91 ASN A N 1
ATOM 744 C CA . ASN A 1 91 ? -5.169 3.437 -4.463 1.00 95.12 91 ASN A CA 1
ATOM 745 C C . ASN A 1 91 ? -3.755 4.018 -4.619 1.00 95.12 91 ASN A C 1
ATOM 747 O O . ASN A 1 91 ? -3.215 4.084 -5.724 1.00 95.12 91 ASN A O 1
ATOM 751 N N . HIS A 1 92 ? -3.105 4.363 -3.510 1.00 95.31 92 HIS A N 1
ATOM 752 C CA . HIS A 1 92 ? -1.729 4.850 -3.502 1.00 95.31 92 HIS A CA 1
ATOM 753 C C . HIS A 1 92 ? -0.742 3.805 -4.056 1.00 95.31 92 HIS A C 1
ATOM 755 O O . HIS A 1 92 ? 0.135 4.141 -4.860 1.00 95.31 92 HIS A O 1
ATOM 761 N N . GLY A 1 93 ? -0.922 2.523 -3.716 1.00 95.25 93 GLY A N 1
ATOM 762 C CA . GLY A 1 93 ? -0.164 1.426 -4.324 1.00 95.25 93 GLY A CA 1
ATOM 763 C C . GLY A 1 93 ? -0.369 1.336 -5.842 1.00 95.25 93 GLY A C 1
ATOM 764 O O . GLY A 1 93 ? 0.594 1.173 -6.592 1.00 95.25 93 GLY A O 1
ATOM 765 N N . THR A 1 94 ? -1.605 1.503 -6.319 1.00 94.62 94 THR A N 1
ATOM 766 C CA . THR A 1 94 ? -1.931 1.525 -7.760 1.00 94.62 94 THR A CA 1
ATOM 767 C C . THR A 1 94 ? -1.255 2.693 -8.480 1.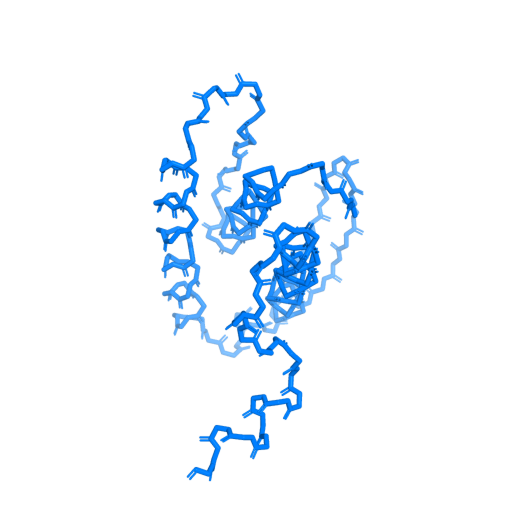00 94.62 94 THR A C 1
ATOM 769 O O . THR A 1 94 ? -0.606 2.490 -9.510 1.00 94.62 94 THR A O 1
ATOM 772 N N . TYR A 1 95 ? -1.310 3.893 -7.898 1.00 95.06 95 TYR A N 1
ATOM 773 C CA . TYR A 1 95 ? -0.625 5.084 -8.406 1.00 95.06 95 TYR A CA 1
ATOM 774 C C . TYR A 1 95 ? 0.884 4.840 -8.605 1.00 95.06 95 TYR A C 1
ATOM 776 O O . TYR A 1 95 ? 1.434 5.128 -9.672 1.00 95.06 95 TYR A O 1
ATOM 784 N N . HIS A 1 96 ? 1.558 4.241 -7.620 1.00 96.69 96 HIS A N 1
ATOM 785 C CA . HIS A 1 96 ? 2.993 3.956 -7.713 1.00 96.69 96 HIS A CA 1
ATOM 786 C C . HIS A 1 96 ? 3.335 2.793 -8.654 1.00 96.69 96 HIS A C 1
ATOM 788 O O . HIS A 1 96 ? 4.365 2.842 -9.331 1.00 96.69 96 HIS A O 1
ATOM 794 N N . ARG A 1 97 ? 2.468 1.784 -8.796 1.00 95.50 97 ARG A N 1
ATOM 795 C CA . ARG A 1 97 ? 2.646 0.740 -9.822 1.00 95.50 97 ARG A CA 1
ATOM 796 C C . ARG A 1 97 ? 2.596 1.325 -11.238 1.00 95.50 97 ARG A C 1
ATOM 798 O O . ARG A 1 97 ? 3.395 0.916 -12.076 1.00 95.50 97 ARG A O 1
ATOM 805 N N . GLY A 1 98 ? 1.787 2.359 -11.484 1.00 94.38 98 GLY A N 1
ATOM 806 C CA . GLY A 1 98 ? 1.822 3.117 -12.744 1.00 94.38 98 GLY A CA 1
ATOM 807 C C . GLY A 1 98 ? 3.190 3.758 -13.039 1.00 94.38 98 GLY A C 1
ATOM 808 O O . GLY A 1 98 ? 3.655 3.758 -14.184 1.00 94.38 98 GLY A O 1
ATOM 809 N N . GLN A 1 99 ? 3.891 4.234 -12.004 1.00 94.94 99 GLN A N 1
ATOM 810 C CA . GLN A 1 99 ? 5.261 4.746 -12.142 1.00 94.94 99 GLN A CA 1
ATOM 811 C C . GLN A 1 99 ? 6.245 3.629 -12.513 1.00 94.94 99 GLN A C 1
ATOM 813 O O . GLN A 1 99 ? 7.058 3.815 -13.417 1.00 94.94 99 GLN A O 1
ATOM 818 N N . ILE A 1 100 ? 6.138 2.454 -11.880 1.00 95.56 100 ILE A N 1
ATOM 819 C CA . ILE A 1 100 ? 6.961 1.273 -12.208 1.00 95.56 100 ILE A CA 1
ATOM 820 C C . ILE A 1 100 ? 6.775 0.875 -13.673 1.00 95.56 100 ILE A C 1
ATOM 822 O O . ILE A 1 100 ? 7.759 0.691 -14.387 1.00 95.56 100 ILE A O 1
ATOM 826 N N . VAL A 1 101 ? 5.525 0.803 -14.136 1.00 95.56 101 VAL A N 1
ATOM 827 C CA . VAL A 1 101 ? 5.195 0.494 -15.533 1.00 95.56 101 VAL A CA 1
ATOM 828 C C . VAL A 1 101 ? 5.835 1.511 -16.486 1.00 95.56 101 VAL A C 1
ATOM 830 O O . VAL A 1 101 ? 6.396 1.134 -17.513 1.00 95.56 101 VAL A O 1
ATOM 833 N N . THR A 1 102 ? 5.795 2.799 -16.139 1.00 95.06 102 THR A N 1
ATOM 834 C CA . THR A 1 102 ? 6.401 3.869 -16.948 1.00 95.06 102 THR A CA 1
ATOM 835 C C . THR A 1 102 ? 7.922 3.720 -17.033 1.00 95.06 102 THR A C 1
ATOM 837 O O . THR A 1 102 ? 8.488 3.798 -18.123 1.00 95.06 102 THR A O 1
ATOM 840 N N . ILE A 1 103 ? 8.587 3.447 -15.907 1.00 95.12 103 ILE A N 1
ATOM 841 C CA . ILE A 1 103 ? 10.037 3.209 -15.871 1.00 95.12 103 ILE A CA 1
ATOM 842 C C . ILE A 1 103 ? 10.399 1.960 -16.690 1.00 95.12 103 ILE A C 1
ATOM 844 O O . ILE A 1 103 ? 11.345 2.004 -17.473 1.00 95.12 103 ILE A O 1
ATOM 848 N N . GLY A 1 104 ? 9.628 0.875 -16.559 1.00 95.19 104 GLY A N 1
ATOM 849 C CA . GLY A 1 104 ? 9.819 -0.362 -17.323 1.00 95.19 104 GLY A CA 1
ATOM 850 C C . GLY A 1 104 ? 9.714 -0.155 -18.837 1.00 95.19 104 GLY A C 1
ATOM 851 O O . GLY A 1 104 ? 10.565 -0.634 -19.586 1.00 95.19 104 GLY A O 1
ATOM 852 N N . ARG A 1 105 ? 8.737 0.635 -19.298 1.00 95.88 105 ARG A N 1
ATOM 853 C CA . ARG A 1 105 ? 8.578 0.953 -20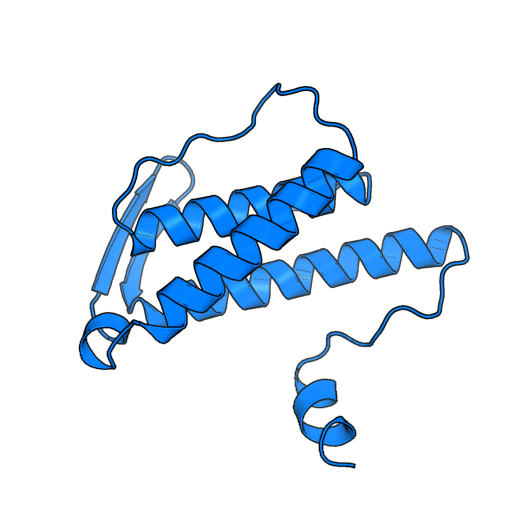.728 1.00 95.88 105 ARG A CA 1
ATOM 854 C C . ARG A 1 105 ? 9.774 1.689 -21.312 1.00 95.88 105 ARG A C 1
ATOM 856 O O . ARG A 1 105 ? 10.188 1.373 -22.424 1.00 95.88 105 ARG A O 1
ATOM 863 N N . ASN A 1 106 ? 10.376 2.600 -20.548 1.00 95.94 106 ASN A N 1
ATOM 864 C CA . ASN A 1 106 ? 11.579 3.317 -20.981 1.00 95.94 106 ASN A CA 1
ATOM 865 C C . ASN A 1 106 ? 12.793 2.395 -21.196 1.00 95.94 106 ASN A C 1
ATOM 867 O O . ASN A 1 106 ? 13.740 2.798 -21.865 1.00 95.94 106 ASN A O 1
ATOM 871 N N . ILE A 1 107 ? 12.766 1.169 -20.660 1.00 95.81 107 ILE A N 1
ATOM 872 C CA . ILE A 1 107 ? 13.813 0.153 -20.842 1.00 95.81 107 ILE A CA 1
ATOM 873 C C . ILE A 1 107 ? 13.340 -1.059 -21.664 1.00 95.81 107 ILE A C 1
ATOM 875 O O . ILE A 1 107 ? 14.000 -2.094 -21.667 1.00 95.81 107 ILE A O 1
ATOM 879 N N . GLY A 1 108 ? 12.209 -0.943 -22.370 1.00 97.00 108 GLY A N 1
ATOM 880 C CA . GLY A 1 108 ? 11.710 -1.967 -23.296 1.00 97.00 108 GLY A CA 1
ATOM 881 C C . GLY A 1 108 ? 10.817 -3.054 -22.684 1.00 97.00 108 GLY A C 1
ATOM 882 O O . GLY A 1 108 ? 10.401 -3.959 -23.404 1.00 97.00 108 GLY A O 1
ATOM 883 N N . ILE A 1 109 ? 10.468 -2.969 -21.396 1.00 96.19 109 ILE A N 1
ATOM 884 C CA . ILE A 1 109 ? 9.494 -3.874 -20.761 1.00 96.19 109 ILE A CA 1
ATOM 885 C C . ILE A 1 109 ? 8.083 -3.367 -21.076 1.00 96.19 109 ILE A C 1
ATOM 887 O O . ILE A 1 109 ? 7.726 -2.242 -20.720 1.00 96.19 109 ILE A O 1
ATOM 891 N N . THR A 1 110 ? 7.274 -4.176 -21.761 1.00 94.88 110 THR A N 1
ATOM 892 C CA . THR A 1 110 ? 5.991 -3.729 -22.346 1.00 94.88 110 THR A CA 1
ATOM 893 C C . THR A 1 110 ? 4.790 -4.606 -21.996 1.00 94.88 110 THR A C 1
ATOM 895 O O . THR A 1 110 ? 3.660 -4.228 -22.298 1.00 94.88 110 THR A O 1
ATOM 898 N N . ASP A 1 111 ? 5.014 -5.718 -21.306 1.00 93.31 111 ASP A N 1
ATOM 899 C CA . ASP A 1 111 ? 4.042 -6.759 -20.962 1.00 93.31 111 ASP A CA 1
ATOM 900 C C . ASP A 1 111 ? 3.409 -6.586 -19.570 1.00 93.31 111 ASP A C 1
ATOM 902 O O . ASP A 1 111 ? 2.687 -7.459 -19.095 1.00 93.31 111 ASP A O 1
ATOM 906 N N . ALA A 1 112 ? 3.649 -5.454 -18.903 1.00 91.38 112 ALA A N 1
ATOM 907 C CA . ALA A 1 112 ? 3.047 -5.178 -17.606 1.00 91.38 112 ALA A CA 1
ATOM 908 C C . ALA A 1 112 ? 1.512 -5.080 -17.698 1.00 91.38 112 ALA A C 1
ATOM 910 O O . ALA A 1 112 ? 0.970 -4.353 -18.538 1.00 91.38 112 ALA A O 1
ATOM 911 N N . SER A 1 113 ? 0.822 -5.769 -16.786 1.00 85.38 113 SER A N 1
ATOM 912 C CA . SER A 1 113 ? -0.640 -5.771 -16.695 1.00 85.38 113 SER A CA 1
ATOM 913 C C . SER A 1 113 ? -1.216 -4.369 -16.491 1.00 85.38 113 SER A C 1
ATOM 915 O O . SER A 1 113 ? -0.638 -3.533 -15.793 1.00 85.38 113 SER A O 1
ATOM 917 N N . ASN A 1 114 ? -2.398 -4.125 -17.061 1.00 87.06 114 ASN A N 1
ATOM 918 C CA . ASN A 1 114 ? -3.138 -2.893 -16.820 1.00 87.06 114 ASN A CA 1
ATOM 919 C C . ASN A 1 114 ? -3.636 -2.854 -15.364 1.00 87.06 114 ASN A C 1
ATOM 921 O O . ASN A 1 114 ? -4.237 -3.814 -14.884 1.00 87.06 114 ASN A O 1
ATOM 925 N N . THR A 1 115 ? -3.371 -1.748 -14.670 1.00 88.44 115 THR A N 1
ATOM 926 C CA . THR A 1 115 ? -3.742 -1.538 -13.263 1.00 88.44 115 THR A CA 1
ATOM 927 C C . THR A 1 115 ? -4.953 -0.622 -13.093 1.00 88.44 115 THR A C 1
ATOM 929 O O . THR A 1 115 ? -5.284 -0.264 -11.967 1.00 88.44 115 THR A O 1
ATOM 932 N N . ASP A 1 116 ? -5.591 -0.199 -14.186 1.00 89.25 116 ASP A N 1
ATOM 933 C CA . ASP A 1 116 ? -6.818 0.591 -14.133 1.00 89.25 116 ASP A CA 1
ATOM 934 C C . ASP A 1 116 ? -7.963 -0.210 -13.488 1.00 89.25 116 ASP A C 1
ATOM 936 O O . ASP A 1 116 ? -8.165 -1.392 -13.779 1.00 89.25 116 ASP A O 1
ATOM 940 N N . TYR A 1 117 ? -8.738 0.433 -12.615 1.00 88.88 117 TYR A N 1
ATOM 941 C CA . TYR A 1 117 ? -9.820 -0.237 -11.895 1.00 88.88 117 TYR A CA 1
ATOM 942 C C . TYR A 1 117 ? -10.933 -0.741 -12.828 1.00 88.88 117 TYR A C 1
ATOM 944 O O . TYR A 1 117 ? -11.468 -1.832 -12.625 1.00 88.88 117 TYR A O 1
ATOM 952 N N . ASN A 1 118 ? -11.252 -0.015 -13.904 1.00 88.12 118 ASN A N 1
ATOM 953 C CA . ASN A 1 118 ? -12.247 -0.483 -14.869 1.00 88.12 118 ASN A CA 1
ATOM 954 C C . ASN A 1 118 ? -11.756 -1.700 -15.652 1.00 88.12 118 ASN A C 1
ATOM 956 O O . ASN A 1 118 ? -12.572 -2.551 -16.004 1.00 88.12 118 ASN A O 1
ATOM 960 N N . PHE A 1 119 ? -10.446 -1.836 -15.877 1.00 86.88 119 PHE A N 1
ATOM 961 C CA . PHE A 1 119 ? -9.896 -3.046 -16.490 1.00 86.88 119 PHE A CA 1
ATOM 962 C C . PHE A 1 119 ? -10.234 -4.290 -15.654 1.00 86.88 119 PHE A C 1
ATOM 964 O O . PHE A 1 119 ? -10.687 -5.292 -16.206 1.00 86.88 119 PHE A O 1
ATOM 971 N N . TYR A 1 120 ? -10.113 -4.205 -14.325 1.00 83.12 120 TYR A N 1
ATOM 972 C CA . TYR A 1 120 ? -10.523 -5.282 -13.421 1.00 83.12 120 TYR A CA 1
ATOM 973 C C . TYR A 1 120 ? -12.016 -5.622 -13.555 1.00 83.12 120 TYR A C 1
ATOM 975 O O . TYR A 1 120 ? -12.367 -6.795 -13.668 1.00 83.12 120 TYR A O 1
ATOM 983 N N . ASN A 1 121 ? -12.890 -4.613 -13.588 1.00 84.62 121 ASN A N 1
ATOM 984 C CA . ASN A 1 121 ? -14.343 -4.818 -13.636 1.00 84.62 121 ASN A CA 1
ATOM 985 C C . ASN A 1 121 ? -14.832 -5.408 -14.970 1.00 84.62 121 ASN A C 1
ATOM 987 O O . ASN A 1 121 ? -15.806 -6.162 -14.992 1.00 84.62 121 ASN A O 1
ATOM 991 N N . VAL A 1 122 ? -14.173 -5.056 -16.078 1.00 86.19 122 VAL A N 1
ATOM 992 C CA . VAL A 1 122 ? -14.638 -5.385 -17.435 1.00 86.19 122 VAL A CA 1
ATOM 993 C C . VAL A 1 122 ? -13.971 -6.641 -17.994 1.00 86.19 122 VAL A C 1
ATOM 995 O O . VAL A 1 122 ? -14.631 -7.419 -18.678 1.00 86.19 122 VAL A O 1
ATOM 998 N N . VAL A 1 123 ? -12.681 -6.850 -17.722 1.00 76.50 123 VAL A N 1
ATOM 999 C CA . VAL A 1 123 ? -11.890 -7.906 -18.380 1.00 76.50 123 VAL A CA 1
ATOM 1000 C C . VAL A 1 123 ? -11.814 -9.179 -17.545 1.00 76.50 123 VAL A C 1
ATOM 1002 O O . VAL A 1 123 ? -11.766 -10.263 -18.106 1.00 76.50 123 VAL A O 1
ATOM 1005 N N . LYS A 1 124 ? -11.859 -9.089 -16.209 1.00 58.78 124 LYS A N 1
ATOM 1006 C CA . LYS A 1 124 ? -11.753 -10.273 -15.337 1.00 58.78 124 LYS A CA 1
ATOM 1007 C C . LYS A 1 124 ? -12.999 -11.179 -15.366 1.00 58.78 124 LYS A C 1
ATOM 1009 O O . LYS A 1 124 ? -12.924 -12.319 -14.925 1.00 58.78 124 LYS A O 1
ATOM 1014 N N . ASN A 1 125 ? -14.128 -10.669 -15.863 1.00 52.28 125 ASN A N 1
ATOM 1015 C CA . ASN A 1 125 ? -15.388 -11.409 -16.002 1.00 52.28 125 ASN A CA 1
ATOM 1016 C C . ASN A 1 125 ? -15.594 -12.012 -17.410 1.00 52.28 125 ASN A C 1
ATOM 1018 O O . ASN A 1 125 ? -16.697 -12.470 -17.708 1.00 52.28 125 ASN A O 1
ATOM 1022 N N . GLN A 1 126 ? -14.570 -11.976 -18.271 1.00 49.81 126 GLN A N 1
ATOM 1023 C CA . GLN A 1 126 ? -14.524 -12.682 -19.559 1.00 49.81 126 GLN A CA 1
ATOM 1024 C C . GLN A 1 126 ? -13.615 -13.905 -19.446 1.00 49.81 126 GLN A C 1
ATOM 1026 O O . GLN A 1 126 ? -13.949 -14.924 -20.088 1.00 49.81 126 GLN A O 1
#

Radius of gyration: 15.98 Å; chains: 1; bounding box: 39×28×40 Å

Foldseek 3Di:
DADPDPLVLLLVLLLLLQVLLCQLVVHDRDRCPPPPDDSVRSVVSSVVSVVSSVVSVVPDDPVQQQAWDWDDDPVDTDTGGSVVSVVVSLVVNLVSVVSNQVVCVVVPNNPDDDSDPVCCVPVVVD

Secondary structure (DSSP, 8-state):
---SSHHHHHHHHHHHHHHHHHHHTT------TT----HHHHHHHHHHHHHHHHHHHHH--HHHHHSEEEEE-SS-EEEEEHHHHHHHHHHHHHHHHHHHHHHHHHTT---PPP--HHHHHHHTT-

Sequence (126 aa):
MVYSSISKTLLHIWETEEYWYSVIAETAFERKENVALSTREIFEGLLQSSTKLAECIKSLSEEELSKEIKIENPWFQCELPLSEYLLQVVNHGTYHRGQIVTIGRNIGITDASNTDYNFYNVVKNQ

pLDDT: mean 91.61, std 8.07, range [49.81, 97.62]